Protein AF-A0A922JCQ3-F1 (afdb_monomer_lite)

Radius of gyration: 20.66 Å; chains: 1; bounding box: 55×53×42 Å

Organism: Carya illinoinensis (NCBI:txid32201)

Foldseek 3Di:
DLVPDDPVLSVLLVVLLVVLVVVVVVVVVPPDDDDDDDDDDDDDDDDDDDDPPPPQDPDPVVQPLLVSLQPDQLVSVLVSLLCCLVPPLVSLVCCQQPRQALSNLQSVVVSLVVCVVVDDPVVNVVSVCSNLVSDPHSVSSVCSSVVSPVVNVVSVVVVVCCVPVVDPPPDDD

Structure (mmCIF, N/CA/C/O backbone):
data_AF-A0A922JCQ3-F1
#
_entry.id   AF-A0A922JCQ3-F1
#
loop_
_atom_site.group_PDB
_atom_site.id
_atom_site.type_symbol
_atom_site.label_atom_id
_atom_site.label_alt_id
_atom_site.label_comp_id
_atom_site.label_asym_id
_atom_site.label_entity_id
_atom_site.label_seq_id
_atom_site.pdbx_PDB_ins_code
_atom_site.Cartn_x
_atom_site.Cartn_y
_atom_site.Cartn_z
_atom_site.occupancy
_atom_site.B_iso_or_equiv
_atom_site.auth_seq_id
_atom_site.auth_comp_id
_atom_site.auth_asym_id
_atom_site.auth_atom_id
_atom_site.pdbx_PDB_model_num
ATOM 1 N N . MET A 1 1 ? -17.415 -2.991 15.387 1.00 50.03 1 MET A N 1
ATOM 2 C CA . MET A 1 1 ? -18.459 -2.647 14.399 1.00 50.03 1 MET A CA 1
ATOM 3 C C . MET A 1 1 ? -18.028 -3.173 13.037 1.00 50.03 1 MET A C 1
ATOM 5 O O . MET A 1 1 ? -17.403 -2.448 12.284 1.00 50.03 1 MET A O 1
ATOM 9 N N . LEU A 1 2 ? -18.284 -4.455 12.757 1.00 57.03 2 LEU A N 1
ATOM 10 C CA . LEU A 1 2 ? -18.058 -5.057 11.430 1.00 57.03 2 LEU A CA 1
ATOM 11 C C . LEU A 1 2 ? -19.374 -5.215 10.642 1.00 57.03 2 LEU A C 1
ATOM 13 O O . LEU A 1 2 ? -19.361 -5.641 9.498 1.00 57.03 2 LEU A O 1
ATOM 17 N N . HIS A 1 3 ? -20.517 -4.919 11.272 1.00 49.66 3 HIS A N 1
ATOM 18 C CA . HIS A 1 3 ? -21.858 -5.229 10.756 1.00 49.66 3 HIS A CA 1
ATOM 19 C C . HIS A 1 3 ? -22.435 -4.144 9.828 1.00 49.66 3 HIS A C 1
ATOM 21 O O . HIS A 1 3 ? -23.502 -4.344 9.266 1.00 49.66 3 HIS A O 1
ATOM 27 N N . GLU A 1 4 ? -21.735 -3.018 9.655 1.00 59.88 4 GLU A N 1
ATOM 28 C CA . GLU A 1 4 ? -22.124 -1.919 8.750 1.00 59.88 4 GLU A CA 1
ATOM 29 C C . GLU A 1 4 ? -21.269 -1.878 7.473 1.00 59.88 4 GLU A C 1
ATOM 31 O O . GLU A 1 4 ? -21.345 -0.935 6.691 1.00 59.88 4 GLU A O 1
ATOM 36 N N . LEU A 1 5 ? -20.417 -2.883 7.268 1.00 64.69 5 LEU A N 1
ATOM 37 C CA . LEU A 1 5 ? -19.568 -2.963 6.088 1.00 64.69 5 LEU A CA 1
ATOM 38 C C . LEU A 1 5 ? -20.362 -3.485 4.898 1.00 64.69 5 LEU A C 1
ATOM 40 O O . LEU A 1 5 ? -21.066 -4.490 5.000 1.00 64.69 5 LEU A O 1
ATOM 44 N N . GLU A 1 6 ? -20.191 -2.821 3.758 1.00 77.19 6 GLU A N 1
ATOM 45 C CA . GLU A 1 6 ? -20.669 -3.336 2.484 1.00 77.19 6 GLU A CA 1
ATOM 46 C C . GLU A 1 6 ? -20.111 -4.759 2.258 1.00 77.19 6 GLU A C 1
ATOM 48 O O . GLU A 1 6 ? -18.948 -5.017 2.600 1.00 77.19 6 GLU A O 1
ATOM 53 N N . PRO A 1 7 ? -20.902 -5.702 1.705 1.00 81.50 7 PRO A N 1
ATOM 54 C CA . PRO A 1 7 ? -20.491 -7.100 1.563 1.00 81.50 7 PRO A CA 1
ATOM 55 C C . PRO A 1 7 ? -19.143 -7.280 0.855 1.00 81.50 7 PRO A C 1
ATOM 57 O O . PRO A 1 7 ? -18.355 -8.140 1.245 1.00 81.50 7 PRO A O 1
ATOM 60 N N . VAL A 1 8 ? -18.857 -6.426 -0.133 1.00 82.06 8 VAL A N 1
ATOM 61 C CA . VAL A 1 8 ? -17.585 -6.408 -0.870 1.00 82.06 8 VAL A CA 1
ATOM 62 C C . VAL A 1 8 ? -16.420 -6.077 0.065 1.00 82.06 8 VAL A C 1
ATOM 64 O O . VAL A 1 8 ? -15.436 -6.811 0.119 1.00 82.06 8 VAL A O 1
ATOM 67 N N . THR A 1 9 ? -16.547 -5.026 0.873 1.00 83.12 9 THR A N 1
ATOM 68 C CA . THR A 1 9 ? -15.515 -4.595 1.825 1.00 83.12 9 THR A CA 1
ATOM 69 C C . THR A 1 9 ? -15.228 -5.665 2.876 1.00 83.12 9 THR A C 1
ATOM 71 O O . THR A 1 9 ? -14.074 -5.888 3.240 1.00 83.12 9 THR A O 1
ATOM 74 N N . LEU A 1 10 ? -16.263 -6.364 3.352 1.00 86.06 10 LEU A N 1
ATOM 75 C CA . LEU A 1 10 ? -16.108 -7.441 4.331 1.00 86.06 10 LEU A CA 1
ATOM 76 C C . LEU A 1 10 ? -15.432 -8.680 3.728 1.00 86.06 10 LEU A C 1
ATOM 78 O O . LEU A 1 10 ? -14.577 -9.283 4.379 1.00 86.06 10 LEU A O 1
ATOM 82 N N . GLN A 1 11 ? -15.773 -9.033 2.488 1.00 88.31 11 GLN A N 1
ATOM 83 C CA . GLN A 1 11 ? -15.133 -10.133 1.767 1.00 88.31 11 GLN A CA 1
ATOM 84 C C . GLN A 1 11 ? -13.637 -9.871 1.565 1.00 88.31 11 GLN A C 1
ATOM 86 O O . GLN A 1 11 ? -12.812 -10.724 1.883 1.00 88.31 11 GLN A O 1
ATOM 91 N N . VAL A 1 12 ? -13.286 -8.673 1.104 1.00 88.50 12 VAL A N 1
ATOM 92 C CA . VAL A 1 12 ? -11.897 -8.276 0.837 1.00 88.50 12 VAL A CA 1
ATOM 93 C C . VAL A 1 12 ? -11.085 -8.201 2.126 1.00 88.50 12 VAL A C 1
ATOM 95 O O . VAL A 1 12 ? -9.947 -8.664 2.179 1.00 88.50 12 VAL A O 1
ATOM 98 N N . LEU A 1 13 ? -11.678 -7.663 3.194 1.00 88.62 13 LEU A N 1
ATOM 99 C CA . LEU A 1 13 ? -11.062 -7.657 4.517 1.00 88.62 13 LEU A CA 1
ATOM 100 C C . LEU A 1 13 ? -10.745 -9.085 4.978 1.00 88.62 13 LEU A C 1
ATOM 102 O O . LEU A 1 13 ? -9.641 -9.346 5.449 1.00 88.62 13 LEU A O 1
ATOM 106 N N . HIS A 1 14 ? -11.693 -10.011 4.823 1.00 89.62 14 HIS A N 1
ATOM 107 C CA . HIS A 1 14 ? -11.477 -11.414 5.164 1.00 89.62 14 HIS A CA 1
ATOM 108 C C . HIS A 1 14 ? -10.365 -12.046 4.314 1.00 89.62 14 HIS A C 1
ATOM 110 O O . HIS A 1 14 ? -9.541 -12.789 4.847 1.00 89.62 14 HIS A O 1
ATOM 116 N N . GLU A 1 15 ? -10.322 -11.749 3.015 1.00 91.81 15 GLU A N 1
ATOM 117 C CA . GLU A 1 15 ? -9.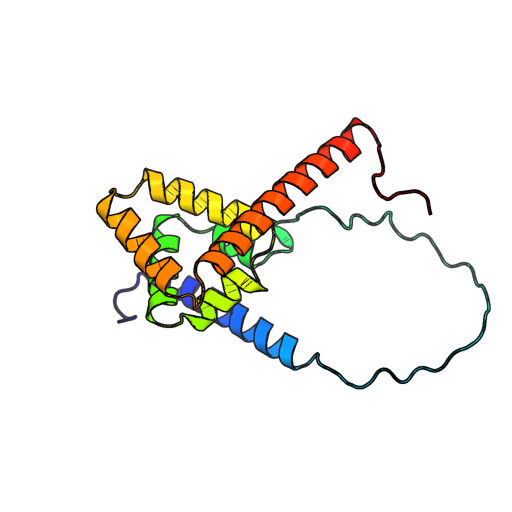307 -12.260 2.090 1.00 91.81 15 GLU A CA 1
ATOM 118 C C . GLU A 1 15 ? -7.898 -11.789 2.471 1.00 91.81 15 GLU A C 1
ATOM 120 O O . GLU A 1 15 ? -7.014 -12.622 2.671 1.00 91.81 15 GLU A O 1
ATOM 125 N N . LEU A 1 16 ? -7.701 -10.483 2.691 1.00 89.81 16 LEU A N 1
ATOM 126 C CA . LEU A 1 16 ? -6.409 -9.931 3.116 1.00 89.81 16 LEU A CA 1
ATOM 127 C C . LEU A 1 16 ? -5.973 -10.464 4.483 1.00 89.81 16 LEU A C 1
ATOM 129 O O . LEU A 1 16 ? -4.813 -10.832 4.660 1.00 89.81 16 LEU A O 1
ATOM 133 N N . VAL A 1 17 ? -6.891 -10.541 5.451 1.00 89.25 17 VAL A N 1
ATOM 134 C CA . VAL A 1 17 ? -6.580 -11.088 6.780 1.00 89.25 17 VAL A CA 1
ATOM 135 C C . VAL A 1 17 ? -6.167 -12.556 6.677 1.00 89.25 17 VAL A C 1
ATOM 137 O O . VAL A 1 17 ? -5.162 -12.950 7.268 1.00 89.25 17 VAL A O 1
ATOM 140 N N . SER A 1 18 ? -6.899 -13.356 5.900 1.00 90.94 18 SER A N 1
ATOM 141 C CA . SER A 1 18 ? -6.586 -14.773 5.690 1.00 90.94 18 SER A CA 1
ATOM 142 C C . SER A 1 18 ? -5.219 -14.956 5.035 1.00 90.94 18 SER A C 1
ATOM 144 O O . SER A 1 18 ? -4.426 -15.767 5.510 1.00 90.94 18 SER A O 1
ATOM 146 N N . LEU A 1 19 ? -4.921 -14.156 4.007 1.00 90.94 19 LEU A N 1
ATOM 147 C CA . LEU A 1 19 ? -3.656 -14.196 3.277 1.00 90.94 19 LEU A CA 1
ATOM 148 C C . LEU A 1 19 ? -2.460 -13.889 4.188 1.00 90.94 19 LEU A C 1
ATOM 150 O O . LEU A 1 19 ? -1.474 -14.627 4.198 1.00 90.94 19 LEU A O 1
ATOM 154 N N . VAL A 1 20 ? -2.568 -12.843 5.011 1.00 89.06 20 VAL A N 1
ATOM 155 C CA . VAL A 1 20 ? -1.522 -12.491 5.982 1.00 89.06 20 VAL A CA 1
ATOM 156 C C . VAL A 1 20 ? -1.328 -13.603 7.008 1.00 89.06 20 VAL A C 1
ATOM 158 O O . VAL A 1 20 ? -0.201 -13.969 7.336 1.00 89.06 20 VAL A O 1
ATOM 161 N N . HIS A 1 21 ? -2.419 -14.180 7.510 1.00 87.00 21 HIS A N 1
ATOM 162 C CA . HIS A 1 21 ? -2.348 -15.242 8.514 1.00 87.00 21 HIS A CA 1
ATOM 163 C C . HIS A 1 21 ? -1.760 -16.536 7.950 1.00 87.00 21 HIS A C 1
ATOM 165 O O . HIS A 1 21 ? -1.063 -17.247 8.674 1.00 87.00 21 HIS A O 1
ATOM 171 N N . GLU A 1 22 ? -2.019 -16.861 6.685 1.00 87.50 22 GLU A N 1
ATOM 172 C CA . GLU A 1 22 ? -1.381 -17.988 6.006 1.00 87.50 22 GLU A CA 1
ATOM 173 C C . GLU A 1 22 ? 0.121 -17.752 5.838 1.00 87.50 22 GLU A C 1
ATOM 175 O O . GLU A 1 22 ? 0.912 -18.617 6.213 1.00 87.50 22 GLU A O 1
ATOM 180 N N . HIS A 1 23 ? 0.525 -16.563 5.384 1.00 82.31 23 HIS A N 1
ATOM 181 C CA . HIS A 1 23 ? 1.936 -16.218 5.215 1.00 82.31 23 HIS A CA 1
ATOM 182 C C . HIS A 1 23 ? 2.715 -16.312 6.532 1.00 82.31 23 HIS A C 1
ATOM 184 O O . HIS A 1 23 ? 3.753 -16.968 6.583 1.00 82.31 23 HIS A O 1
ATOM 190 N N . VAL A 1 24 ? 2.185 -15.745 7.620 1.00 76.44 24 VAL A N 1
ATOM 191 C CA . VAL A 1 24 ? 2.820 -15.821 8.948 1.00 76.44 24 VAL A CA 1
ATOM 192 C C . VAL A 1 24 ? 2.966 -17.277 9.411 1.00 76.44 24 VAL A C 1
ATOM 194 O O . VAL A 1 24 ? 4.047 -17.683 9.834 1.00 76.44 24 VAL A O 1
ATOM 197 N N . LYS A 1 25 ? 1.929 -18.112 9.246 1.00 74.38 25 LYS A N 1
ATOM 198 C CA . LYS A 1 25 ? 1.992 -19.547 9.593 1.00 74.38 25 LYS A CA 1
ATOM 199 C C . LYS A 1 25 ? 3.017 -20.321 8.765 1.00 74.38 25 LYS A C 1
ATOM 201 O O . LYS A 1 25 ? 3.597 -21.289 9.258 1.00 74.38 25 LYS A O 1
ATOM 206 N N . VAL A 1 26 ? 3.185 -19.960 7.494 1.00 67.19 26 VAL A N 1
ATOM 207 C CA . VAL A 1 26 ? 4.163 -20.582 6.597 1.00 67.19 26 VAL A CA 1
ATOM 208 C C . VAL A 1 26 ? 5.577 -20.159 6.991 1.00 67.19 26 VAL A C 1
ATOM 210 O O . VAL A 1 26 ? 6.434 -21.028 7.134 1.00 67.19 26 VAL A O 1
ATOM 213 N N . SER A 1 27 ? 5.820 -18.873 7.252 1.00 61.31 27 SER A N 1
ATOM 214 C CA . SER A 1 27 ? 7.118 -18.374 7.724 1.00 61.31 27 SER A CA 1
ATOM 215 C C . SER A 1 27 ? 7.554 -19.024 9.045 1.00 61.31 27 SER A C 1
ATOM 217 O O . SER A 1 27 ? 8.710 -19.430 9.156 1.00 61.31 27 SER A O 1
ATOM 219 N N . ASP A 1 28 ? 6.627 -19.243 9.985 1.00 57.94 28 ASP A N 1
ATOM 220 C CA . ASP A 1 28 ? 6.899 -19.930 11.259 1.00 57.94 28 ASP A CA 1
ATOM 221 C C . ASP A 1 28 ? 7.300 -21.407 11.086 1.00 57.94 28 ASP A C 1
ATOM 223 O O . ASP A 1 28 ? 8.017 -21.965 11.917 1.00 57.94 28 ASP A O 1
ATOM 227 N N . ARG A 1 29 ? 6.878 -22.068 9.998 1.00 52.38 29 ARG A N 1
ATOM 228 C CA . ARG A 1 29 ? 7.283 -23.455 9.699 1.00 52.38 29 ARG A CA 1
ATOM 229 C C . ARG A 1 29 ? 8.697 -23.571 9.131 1.00 52.38 29 ARG A C 1
ATOM 231 O O . ARG A 1 29 ? 9.234 -24.678 9.117 1.00 52.38 29 ARG A O 1
ATOM 238 N N . PHE A 1 30 ? 9.291 -22.477 8.652 1.00 45.72 30 PHE A N 1
ATOM 239 C CA . PHE A 1 30 ? 10.540 -22.499 7.883 1.00 45.72 30 PHE A CA 1
ATOM 240 C C . PHE A 1 30 ? 11.785 -21.979 8.630 1.00 45.72 30 PHE A C 1
ATOM 242 O O . PHE A 1 30 ? 12.833 -21.804 8.010 1.00 45.72 30 PHE A O 1
ATOM 249 N N . GLN A 1 31 ? 11.751 -21.832 9.959 1.00 35.53 31 GLN A N 1
ATOM 250 C CA . GLN A 1 31 ? 12.945 -21.552 10.778 1.00 35.53 31 GLN A CA 1
ATOM 251 C C . GLN A 1 31 ? 13.162 -22.608 11.882 1.00 35.53 31 GLN A C 1
ATOM 253 O O . GLN A 1 31 ? 12.235 -22.922 12.620 1.00 35.53 31 GLN A O 1
ATOM 258 N N . PRO A 1 32 ? 14.402 -23.082 12.117 1.00 46.38 32 PRO A N 1
ATOM 259 C CA . PRO A 1 32 ? 15.260 -23.793 11.171 1.00 46.38 32 PRO A CA 1
ATOM 260 C C . PRO A 1 32 ? 15.611 -25.208 11.685 1.00 46.38 32 PRO A C 1
ATOM 262 O O . PRO A 1 32 ? 16.158 -25.371 12.778 1.00 46.38 32 PRO A O 1
ATOM 265 N N . ALA A 1 33 ? 15.401 -26.242 10.863 1.00 36.50 33 ALA A N 1
ATOM 266 C CA . ALA A 1 33 ? 16.142 -27.491 11.029 1.00 36.50 33 ALA A CA 1
ATOM 267 C C . ALA A 1 33 ? 17.578 -27.246 10.541 1.00 36.50 33 ALA A C 1
ATOM 269 O O . ALA A 1 33 ? 17.811 -26.917 9.381 1.00 36.50 33 ALA A O 1
ATOM 270 N N . GLN A 1 34 ? 18.505 -27.326 11.489 1.00 33.72 34 GLN A N 1
ATOM 271 C CA . GLN A 1 34 ? 19.945 -27.124 11.373 1.00 33.72 34 GLN A CA 1
ATOM 272 C C . GLN A 1 34 ? 20.532 -27.625 10.042 1.00 33.72 34 GLN A C 1
ATOM 274 O O . GLN A 1 34 ? 20.455 -28.809 9.722 1.00 33.72 34 GLN A O 1
ATOM 279 N N . TYR A 1 35 ? 21.193 -26.726 9.308 1.00 33.47 35 TYR A N 1
ATOM 280 C CA . TYR A 1 35 ? 22.113 -27.105 8.240 1.00 33.47 35 TYR A CA 1
ATOM 281 C C . TYR A 1 35 ? 23.361 -27.732 8.870 1.00 33.47 35 TYR A C 1
ATOM 283 O O . TYR A 1 35 ? 24.265 -27.029 9.326 1.00 33.47 35 TYR A O 1
ATOM 291 N N . THR A 1 36 ? 23.425 -29.060 8.905 1.00 30.50 36 THR A N 1
ATOM 292 C CA . THR A 1 36 ? 24.687 -29.778 9.081 1.00 30.50 36 THR A CA 1
ATOM 293 C C . THR A 1 36 ? 25.458 -29.762 7.766 1.00 30.50 36 THR A C 1
ATOM 295 O O . THR A 1 36 ? 25.098 -30.396 6.780 1.00 30.50 36 THR A O 1
ATOM 298 N N . SER A 1 37 ? 26.546 -28.998 7.787 1.00 41.50 37 SER A N 1
ATOM 299 C CA . SER A 1 37 ? 27.653 -29.039 6.835 1.00 41.50 37 SER A CA 1
ATOM 300 C C . SER A 1 37 ? 28.199 -30.463 6.678 1.00 41.50 37 SER A C 1
ATOM 302 O O . SER A 1 37 ? 28.690 -31.021 7.660 1.00 41.50 37 SER A O 1
ATOM 304 N N . VAL A 1 38 ? 28.236 -30.985 5.449 1.00 32.31 38 VAL A N 1
ATOM 305 C CA . VAL A 1 38 ? 29.205 -32.005 5.015 1.00 32.31 38 VAL A CA 1
ATOM 306 C C . VAL A 1 38 ? 29.608 -31.706 3.567 1.00 32.31 38 VAL A C 1
ATOM 308 O O . VAL A 1 38 ? 28.782 -31.756 2.658 1.00 32.31 38 VAL A O 1
ATOM 311 N N . ASN A 1 39 ? 30.885 -31.373 3.378 1.00 38.69 39 ASN A N 1
ATOM 312 C CA . ASN A 1 39 ? 31.572 -31.393 2.088 1.00 38.69 39 ASN A CA 1
ATOM 313 C C . ASN A 1 39 ? 31.591 -32.834 1.550 1.00 38.69 39 ASN A C 1
ATOM 315 O O . ASN A 1 39 ? 31.829 -33.754 2.325 1.00 38.69 39 ASN A O 1
ATOM 319 N N . ASP A 1 40 ? 31.424 -33.054 0.248 1.00 30.08 40 ASP A N 1
ATOM 320 C CA . ASP A 1 40 ? 32.552 -33.176 -0.688 1.00 30.08 40 ASP A CA 1
ATOM 321 C C . ASP A 1 40 ? 32.118 -33.821 -2.020 1.00 30.08 40 ASP A C 1
ATOM 323 O O . ASP A 1 40 ? 31.184 -34.621 -2.086 1.00 30.08 40 ASP A O 1
ATOM 327 N N . SER A 1 41 ? 32.935 -33.559 -3.036 1.00 36.09 41 SER A N 1
ATOM 328 C CA . SER A 1 41 ? 33.208 -34.364 -4.234 1.00 36.09 41 SER A CA 1
ATOM 329 C C . SER A 1 41 ? 32.337 -34.283 -5.508 1.00 36.09 41 SER A C 1
ATOM 331 O O . SER A 1 41 ? 31.115 -34.395 -5.546 1.00 36.09 41 SER A O 1
ATOM 333 N N . ASP A 1 42 ? 33.121 -34.096 -6.568 1.00 37.84 42 ASP A N 1
ATOM 334 C CA . ASP A 1 42 ? 32.931 -33.884 -7.998 1.00 37.84 42 ASP A CA 1
ATOM 335 C C . ASP A 1 42 ? 32.335 -35.084 -8.765 1.00 37.84 42 ASP A C 1
ATOM 337 O O . ASP A 1 42 ? 32.678 -36.234 -8.502 1.00 37.84 42 ASP A O 1
ATOM 341 N N . SER A 1 43 ? 31.490 -34.821 -9.768 1.00 33.12 43 SER A N 1
ATOM 342 C CA . SER A 1 43 ? 31.607 -35.439 -11.102 1.00 33.12 43 SER A CA 1
ATOM 343 C C . SER A 1 43 ? 30.574 -34.852 -12.068 1.00 33.12 43 SER A C 1
ATOM 345 O O . SER A 1 43 ? 29.375 -34.772 -11.793 1.00 33.12 43 SER A O 1
ATOM 347 N N . GLY A 1 44 ? 31.056 -34.417 -13.231 1.00 39.47 44 GLY A N 1
ATOM 348 C CA . GLY A 1 44 ? 30.227 -33.861 -14.290 1.00 39.47 44 GLY A CA 1
ATOM 349 C C . GLY A 1 44 ? 29.383 -34.906 -15.018 1.00 39.47 44 GLY A C 1
ATOM 350 O O . GLY A 1 44 ? 29.888 -35.946 -15.429 1.00 39.47 44 GLY A O 1
ATOM 351 N N . VAL A 1 45 ? 28.126 -34.553 -15.300 1.00 31.16 45 VAL A N 1
ATOM 352 C CA . VAL A 1 45 ? 27.351 -35.085 -16.429 1.00 31.16 45 VAL A CA 1
ATOM 353 C C . VAL A 1 45 ? 26.478 -33.965 -17.008 1.00 31.16 45 VAL A C 1
ATOM 355 O O . VAL A 1 45 ? 25.707 -33.313 -16.309 1.00 31.16 45 VAL A O 1
ATOM 358 N N . LYS A 1 46 ? 26.628 -33.749 -18.320 1.00 42.84 46 LYS A N 1
ATOM 359 C CA . LYS A 1 46 ? 25.787 -32.918 -19.194 1.00 42.84 46 LYS A CA 1
ATOM 360 C C . LYS A 1 46 ? 24.302 -33.272 -19.038 1.00 42.84 46 LYS A C 1
ATOM 362 O O . LYS A 1 46 ? 23.930 -34.392 -19.372 1.00 42.84 46 LYS A O 1
ATOM 367 N N . VAL A 1 47 ? 23.461 -32.296 -18.689 1.00 31.14 47 VAL A N 1
ATOM 368 C CA . VAL A 1 47 ? 22.004 -32.357 -18.902 1.00 31.14 47 VAL A CA 1
ATOM 369 C C . VAL A 1 47 ? 21.478 -30.986 -19.346 1.00 31.14 47 VAL A C 1
ATOM 371 O O . VAL A 1 47 ? 21.579 -29.993 -18.632 1.00 31.14 47 VAL A O 1
ATOM 374 N N . GLU A 1 48 ? 20.989 -30.987 -20.585 1.00 30.05 48 GLU A N 1
ATOM 375 C CA . GLU A 1 48 ? 19.872 -30.232 -21.167 1.00 30.05 48 GLU A CA 1
ATOM 376 C C . GLU A 1 48 ? 19.559 -28.795 -20.704 1.00 30.05 48 GLU A C 1
ATOM 378 O O . GLU A 1 48 ? 19.087 -28.529 -19.603 1.00 30.05 48 GLU A O 1
ATOM 383 N N . ASN A 1 49 ? 19.680 -27.884 -21.676 1.00 43.03 49 ASN A N 1
ATOM 384 C CA . ASN A 1 49 ? 18.606 -26.989 -22.125 1.00 43.03 49 ASN A CA 1
ATOM 385 C C . ASN A 1 49 ? 17.723 -26.367 -21.023 1.00 43.03 49 ASN A C 1
ATOM 387 O O . ASN A 1 49 ? 16.508 -26.567 -20.970 1.00 43.03 49 ASN A O 1
ATOM 391 N N . LYS A 1 50 ? 18.318 -25.547 -20.154 1.00 32.28 50 LYS A N 1
ATOM 392 C CA . LYS A 1 50 ? 17.549 -24.692 -19.248 1.00 32.28 50 LYS A CA 1
ATOM 393 C C . LYS A 1 50 ? 17.275 -23.354 -19.917 1.00 32.28 50 LYS A C 1
ATOM 395 O O . LYS A 1 50 ? 18.166 -22.519 -20.040 1.00 32.28 50 LYS A O 1
ATOM 400 N N . LYS A 1 51 ? 16.018 -23.216 -20.363 1.00 37.41 51 LYS A N 1
ATOM 401 C CA . LYS A 1 51 ? 15.237 -21.975 -20.480 1.00 37.41 51 LYS A CA 1
ATOM 402 C C . LYS A 1 51 ? 15.992 -20.778 -19.902 1.00 37.41 51 LYS A C 1
ATOM 404 O O . LYS A 1 51 ? 16.233 -20.740 -18.696 1.00 37.41 51 LYS A O 1
ATOM 409 N N . VAL A 1 52 ? 16.315 -19.814 -20.764 1.00 34.19 52 VAL A N 1
ATOM 410 C CA . VAL A 1 52 ? 16.712 -18.468 -20.346 1.00 34.19 52 VAL A CA 1
ATOM 411 C C . VAL A 1 52 ? 15.700 -18.020 -19.305 1.00 34.19 52 VAL A C 1
ATOM 413 O O . VAL A 1 52 ? 14.499 -17.955 -19.559 1.00 34.19 52 VAL A O 1
ATOM 416 N N . VAL A 1 53 ? 16.214 -17.860 -18.098 1.00 41.34 53 VAL A N 1
ATOM 417 C CA . VAL A 1 53 ? 15.473 -17.567 -16.892 1.00 41.34 53 VAL A CA 1
ATOM 418 C C . VAL A 1 53 ? 14.819 -16.199 -17.084 1.00 41.34 53 VAL A C 1
ATOM 420 O O . VAL A 1 53 ? 15.442 -15.158 -16.907 1.00 41.34 53 VAL A O 1
ATOM 423 N N . THR A 1 54 ? 13.543 -16.203 -17.460 1.00 38.62 54 THR A N 1
ATOM 424 C CA . THR A 1 54 ? 12.592 -15.089 -17.345 1.00 38.62 54 THR A CA 1
ATOM 425 C C . THR A 1 54 ? 12.339 -14.765 -15.863 1.00 38.62 54 THR A C 1
ATOM 427 O O . THR A 1 54 ? 11.196 -14.699 -15.433 1.00 38.62 54 THR A O 1
ATOM 430 N N . ALA A 1 55 ? 13.382 -14.634 -15.031 1.00 40.03 55 ALA A N 1
ATOM 431 C CA . ALA A 1 55 ? 13.208 -14.516 -13.577 1.00 40.03 55 ALA A CA 1
ATOM 432 C C . ALA A 1 55 ? 12.655 -13.170 -13.133 1.00 40.03 55 ALA A C 1
ATOM 434 O O . ALA A 1 55 ? 12.213 -13.073 -11.996 1.00 40.03 55 ALA A O 1
ATOM 435 N N . ASN A 1 56 ? 12.693 -12.129 -13.969 1.00 49.88 56 ASN A N 1
ATOM 436 C CA . ASN A 1 56 ? 12.516 -10.780 -13.447 1.00 49.88 56 ASN A CA 1
ATOM 437 C C . ASN A 1 56 ? 11.446 -9.920 -14.138 1.00 49.88 56 ASN A C 1
ATOM 439 O O . ASN A 1 56 ? 11.509 -8.692 -14.076 1.00 49.88 56 ASN A O 1
ATOM 443 N N . LEU A 1 57 ? 10.377 -10.516 -14.675 1.00 50.75 57 LEU A N 1
ATOM 444 C CA . LEU A 1 57 ? 9.153 -9.745 -14.927 1.00 50.75 57 LEU A CA 1
ATOM 445 C C . LEU A 1 57 ? 8.320 -9.665 -13.647 1.00 50.75 57 LEU A C 1
ATOM 447 O O . LEU A 1 57 ? 8.128 -10.657 -12.956 1.00 50.75 57 LEU A O 1
ATOM 451 N N . PHE A 1 58 ? 7.861 -8.467 -13.302 1.00 55.53 58 PHE A N 1
ATOM 452 C CA . PHE A 1 58 ? 6.787 -8.313 -12.332 1.00 55.53 58 PHE A CA 1
ATOM 453 C C . PHE A 1 58 ? 5.490 -8.745 -13.006 1.00 55.53 58 PHE A C 1
ATOM 455 O O . PHE A 1 58 ? 4.807 -7.936 -13.634 1.00 55.53 58 PHE A O 1
ATOM 462 N N . HIS A 1 59 ? 5.180 -10.033 -12.938 1.00 59.94 59 HIS A N 1
ATOM 463 C CA . HIS A 1 59 ? 3.857 -10.482 -13.313 1.00 59.94 59 HIS A CA 1
ATOM 464 C C . HIS A 1 59 ? 2.925 -10.165 -12.151 1.00 59.94 59 HIS A C 1
ATOM 466 O O . HIS A 1 59 ? 3.024 -10.763 -11.084 1.00 59.94 59 HIS A O 1
ATOM 472 N N . LEU A 1 60 ? 1.989 -9.237 -12.380 1.00 58.69 60 LEU A N 1
ATOM 473 C CA . LEU A 1 60 ? 0.829 -9.055 -11.501 1.00 58.69 60 LEU A CA 1
ATOM 474 C C . LEU A 1 60 ? 0.153 -10.411 -11.229 1.00 58.69 60 LEU A C 1
ATOM 476 O O . LEU A 1 60 ? -0.414 -10.615 -10.169 1.00 58.69 60 LEU A O 1
ATOM 480 N N . GLU A 1 61 ? 0.264 -11.361 -12.166 1.00 58.56 61 GLU A N 1
ATOM 481 C CA . GLU A 1 61 ? -0.219 -12.736 -12.050 1.00 58.56 61 GLU A CA 1
ATOM 482 C C . GLU A 1 61 ? 0.385 -13.548 -10.891 1.00 58.56 61 GLU A C 1
ATOM 484 O O . GLU A 1 61 ? -0.297 -14.440 -10.386 1.00 58.56 61 GLU A O 1
ATOM 489 N N . ASP A 1 62 ? 1.574 -13.199 -10.403 1.00 75.81 62 ASP A N 1
ATOM 490 C CA . ASP A 1 62 ? 2.249 -13.937 -9.329 1.00 75.81 62 ASP A CA 1
ATOM 491 C C . ASP A 1 62 ? 2.077 -13.278 -7.950 1.00 75.81 62 ASP A C 1
ATOM 493 O O . ASP A 1 62 ? 2.332 -13.909 -6.925 1.00 75.81 62 ASP A O 1
ATOM 497 N N . ASP A 1 63 ? 1.602 -12.029 -7.901 1.00 86.50 63 ASP A N 1
ATOM 498 C CA . ASP A 1 63 ? 1.420 -11.276 -6.660 1.00 86.50 63 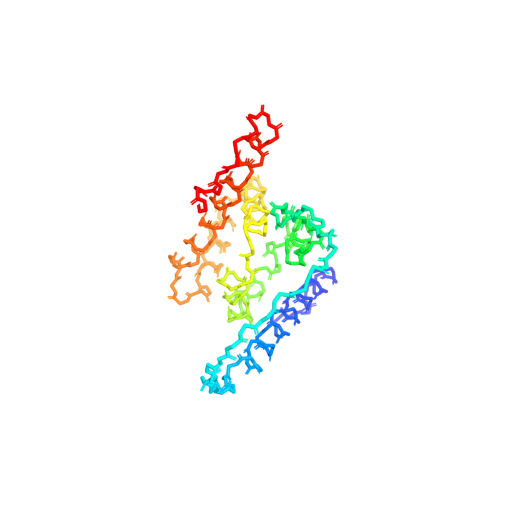ASP A CA 1
ATOM 499 C C . ASP A 1 63 ? -0.061 -11.154 -6.284 1.00 86.50 63 ASP A C 1
ATOM 501 O O . ASP A 1 63 ? -0.803 -10.310 -6.793 1.00 86.50 63 ASP A O 1
ATOM 505 N N . GLN A 1 64 ? -0.488 -12.006 -5.353 1.00 88.56 64 GLN A N 1
ATOM 506 C CA . GLN A 1 64 ? -1.862 -12.018 -4.854 1.00 88.56 64 GLN A CA 1
ATOM 507 C C . GLN A 1 64 ? -2.250 -10.711 -4.148 1.00 88.56 64 GLN A C 1
ATOM 509 O O . GLN A 1 64 ? -3.374 -10.246 -4.336 1.00 88.56 64 GLN A O 1
ATOM 514 N N . VAL A 1 65 ? -1.335 -10.078 -3.403 1.00 91.44 65 VAL A N 1
ATOM 515 C CA . VAL A 1 65 ? -1.611 -8.804 -2.718 1.00 91.44 65 VAL A CA 1
ATOM 516 C C . VAL A 1 65 ? -1.823 -7.703 -3.750 1.00 91.44 65 VAL A C 1
ATOM 518 O O . VAL A 1 65 ? -2.833 -7.002 -3.707 1.00 91.44 65 VAL A O 1
ATOM 521 N N . ALA A 1 66 ? -0.921 -7.580 -4.726 1.00 91.69 66 ALA A N 1
ATOM 522 C CA . ALA A 1 66 ? -1.046 -6.574 -5.776 1.00 91.69 66 ALA A CA 1
ATOM 523 C C . ALA A 1 66 ? -2.312 -6.763 -6.619 1.00 91.69 66 ALA A C 1
ATOM 525 O O . ALA A 1 66 ? -2.943 -5.770 -6.980 1.00 91.69 66 ALA A O 1
ATOM 526 N N . LYS A 1 67 ? -2.724 -8.006 -6.907 1.00 91.06 67 LYS A N 1
ATOM 527 C CA . LYS A 1 67 ? -3.998 -8.280 -7.594 1.00 91.06 67 LYS A CA 1
ATOM 528 C C . LYS A 1 67 ? -5.184 -7.751 -6.816 1.00 91.06 67 LYS A C 1
ATOM 530 O O . LYS A 1 67 ? -5.975 -7.004 -7.387 1.00 91.06 67 LYS A O 1
ATOM 535 N N . ILE A 1 68 ? -5.287 -8.120 -5.537 1.00 91.44 68 ILE A N 1
ATOM 536 C CA . ILE A 1 68 ? -6.383 -7.678 -4.675 1.00 91.44 68 ILE A CA 1
ATOM 537 C C . ILE A 1 68 ? -6.419 -6.148 -4.690 1.00 91.44 68 ILE A C 1
ATOM 539 O O . ILE A 1 68 ? -7.412 -5.573 -5.124 1.00 91.44 68 ILE A O 1
ATOM 543 N N . LEU A 1 69 ? -5.303 -5.482 -4.373 1.00 92.75 69 LEU A N 1
ATOM 544 C CA . LEU A 1 69 ? -5.213 -4.016 -4.371 1.00 92.75 69 LEU A CA 1
ATOM 545 C C . LEU A 1 69 ? -5.570 -3.377 -5.724 1.00 92.75 69 LEU A C 1
ATOM 547 O O . LEU A 1 69 ? -6.198 -2.320 -5.759 1.00 92.75 69 LEU A O 1
ATOM 551 N N . CYS A 1 70 ? -5.195 -4.006 -6.840 1.00 91.44 70 CYS A N 1
ATOM 552 C CA . CYS A 1 70 ? -5.444 -3.485 -8.183 1.00 91.44 70 CYS A CA 1
ATOM 553 C C . CYS A 1 70 ? -6.924 -3.571 -8.576 1.00 91.44 70 CYS A C 1
ATOM 555 O O . CYS A 1 70 ? -7.439 -2.646 -9.203 1.00 91.44 70 CYS A O 1
ATOM 557 N N . THR A 1 71 ? -7.602 -4.658 -8.200 1.00 90.00 71 THR A N 1
ATOM 558 C CA . THR A 1 71 ? -9.021 -4.888 -8.527 1.00 90.00 71 THR A CA 1
ATOM 559 C C . THR A 1 71 ? -9.992 -4.032 -7.719 1.00 90.00 71 THR A C 1
ATOM 561 O O . THR A 1 71 ? -11.144 -3.884 -8.117 1.00 90.00 71 THR A O 1
ATOM 564 N N . LEU A 1 72 ? -9.543 -3.464 -6.600 1.00 89.75 72 LEU A N 1
ATOM 565 C CA . LEU A 1 72 ? -10.393 -2.691 -5.704 1.00 89.75 72 LEU A CA 1
ATOM 566 C C . LEU A 1 72 ? -10.540 -1.240 -6.147 1.00 89.75 72 LEU A C 1
ATOM 568 O O . LEU A 1 72 ? -9.592 -0.589 -6.596 1.00 89.75 72 LEU A O 1
ATOM 572 N N . GLU A 1 73 ? -11.731 -0.695 -5.931 1.00 92.06 73 GLU A N 1
ATOM 573 C CA . GLU A 1 73 ? -11.940 0.748 -5.964 1.00 92.06 73 GLU A CA 1
ATOM 574 C C . GLU A 1 73 ? -11.215 1.422 -4.789 1.00 92.06 73 GLU A C 1
ATOM 576 O O . GLU A 1 73 ? -11.102 0.859 -3.696 1.00 92.06 73 GLU A O 1
ATOM 581 N N . SER A 1 74 ? -10.728 2.644 -5.009 1.00 91.94 74 SER A N 1
ATOM 582 C CA . SER A 1 74 ? -10.023 3.458 -4.007 1.00 91.94 74 SER A CA 1
ATOM 583 C C . SER A 1 74 ? -10.858 3.691 -2.741 1.00 91.94 74 SER A C 1
ATOM 585 O O . SER A 1 74 ? -10.338 3.597 -1.630 1.00 91.94 74 SER A O 1
ATOM 587 N N . SER A 1 75 ? -12.165 3.916 -2.895 1.00 90.19 75 SER A N 1
ATOM 588 C CA . SER A 1 75 ? -13.133 4.080 -1.799 1.00 90.19 75 SER A CA 1
ATOM 589 C C . SER A 1 75 ? -13.270 2.815 -0.943 1.00 90.19 75 SER A C 1
ATOM 591 O O . SER A 1 75 ? -13.198 2.867 0.286 1.00 90.19 75 SER A O 1
ATOM 593 N N . VAL A 1 76 ? -13.405 1.649 -1.580 1.00 91.38 76 VAL A N 1
ATOM 594 C CA . VAL A 1 76 ? -13.482 0.352 -0.892 1.00 91.38 76 VAL A CA 1
ATOM 595 C C . VAL A 1 76 ? -12.173 0.078 -0.158 1.00 91.38 76 VAL A C 1
ATOM 597 O O . VAL A 1 76 ? -12.193 -0.303 1.013 1.00 91.38 76 VAL A O 1
ATOM 600 N N . LEU A 1 77 ? -11.031 0.335 -0.802 1.00 93.38 77 LEU A N 1
ATOM 601 C CA . LEU A 1 77 ? -9.717 0.148 -0.194 1.00 93.38 77 LEU A CA 1
ATOM 602 C C . LEU A 1 77 ? -9.528 1.021 1.054 1.00 93.38 77 LEU A C 1
ATOM 604 O O . LEU A 1 77 ? -9.058 0.528 2.081 1.00 93.38 77 LEU A O 1
ATOM 608 N N . GLN A 1 78 ? -9.955 2.285 1.000 1.00 94.50 78 GLN A N 1
ATOM 609 C CA . GLN A 1 78 ? -9.950 3.182 2.155 1.00 94.50 78 GLN A CA 1
ATOM 610 C C . GLN A 1 78 ? -10.719 2.565 3.333 1.00 94.50 78 GLN A C 1
ATOM 612 O O . GLN A 1 78 ? -10.206 2.512 4.456 1.00 94.50 78 GLN A O 1
ATOM 617 N N . HIS A 1 79 ? -11.931 2.056 3.094 1.00 92.56 79 HIS A N 1
ATOM 618 C CA . HIS A 1 79 ? -12.730 1.410 4.135 1.00 92.56 79 HIS A CA 1
ATOM 619 C C . HIS A 1 79 ? -12.078 0.133 4.672 1.00 92.56 79 HIS A C 1
ATOM 621 O O . HIS A 1 79 ? -12.085 -0.078 5.889 1.00 92.56 79 HIS A O 1
ATOM 627 N N . VAL A 1 80 ? -11.495 -0.702 3.807 1.00 93.88 80 VAL A N 1
ATOM 628 C CA . VAL A 1 80 ? -10.764 -1.910 4.219 1.00 93.88 80 VAL A CA 1
ATOM 629 C C . VAL A 1 80 ? -9.608 -1.536 5.143 1.00 93.88 80 VAL A C 1
ATOM 631 O O . VAL A 1 80 ? -9.541 -2.044 6.263 1.00 93.88 80 VAL A O 1
ATOM 634 N N . PHE A 1 81 ? -8.748 -0.598 4.742 1.00 95.50 81 PHE A N 1
ATOM 635 C CA . PHE A 1 81 ? -7.598 -0.198 5.550 1.00 95.50 81 PHE A CA 1
ATOM 636 C C . PHE A 1 81 ? -7.981 0.476 6.860 1.00 95.50 81 PHE A C 1
ATOM 638 O O . PHE A 1 81 ? -7.376 0.168 7.883 1.00 95.50 81 PHE A O 1
ATOM 645 N N . LEU A 1 82 ? -9.020 1.314 6.887 1.00 94.94 82 LEU A N 1
ATOM 646 C CA . LEU A 1 82 ? -9.529 1.869 8.145 1.00 94.94 82 LEU A CA 1
ATOM 647 C C . LEU A 1 82 ? -10.005 0.772 9.104 1.00 94.94 82 LEU A C 1
ATOM 649 O O . LEU A 1 82 ? -9.810 0.877 10.316 1.00 94.94 82 LEU A O 1
ATOM 653 N N . ASN A 1 83 ? -10.620 -0.290 8.581 1.00 93.25 83 ASN A N 1
ATOM 654 C CA . ASN A 1 83 ? -11.051 -1.415 9.403 1.00 93.25 83 ASN A CA 1
ATOM 655 C C . ASN A 1 83 ? -9.887 -2.286 9.864 1.00 93.25 83 ASN A C 1
ATOM 657 O O . ASN A 1 83 ? -9.886 -2.697 11.026 1.00 93.25 83 ASN A O 1
ATOM 661 N N . MET A 1 84 ? -8.896 -2.533 9.008 1.00 94.69 84 MET A N 1
ATOM 662 C CA . MET A 1 84 ? -7.675 -3.232 9.405 1.00 94.69 84 MET A CA 1
ATOM 663 C C . MET A 1 84 ? -6.913 -2.436 10.467 1.00 94.69 84 MET A C 1
ATOM 665 O O . MET A 1 84 ? -6.601 -2.991 11.509 1.00 94.69 84 MET A O 1
ATOM 669 N N . ALA A 1 85 ? -6.714 -1.132 10.282 1.00 95.50 85 ALA A N 1
ATOM 670 C CA . ALA A 1 85 ? -6.0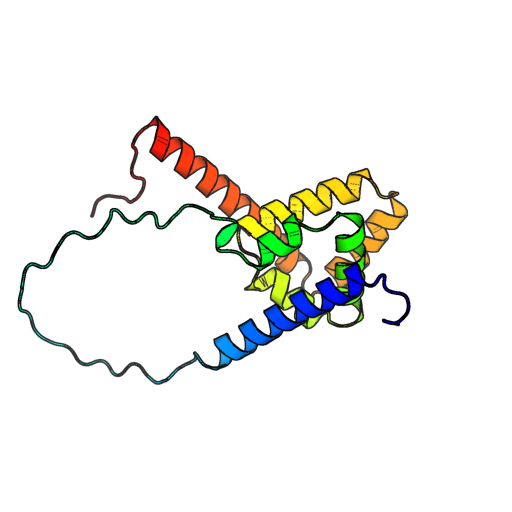30 -0.268 11.245 1.00 95.50 85 ALA A CA 1
ATOM 671 C C . ALA A 1 85 ? -6.695 -0.287 12.633 1.00 95.50 85 ALA A C 1
ATOM 673 O O . ALA A 1 85 ? -6.019 -0.342 13.655 1.00 95.50 85 ALA A O 1
ATOM 674 N N . ARG A 1 86 ? -8.034 -0.282 12.682 1.00 93.44 86 ARG A N 1
ATOM 675 C CA . ARG A 1 86 ? -8.786 -0.243 13.949 1.00 93.44 86 ARG A CA 1
ATOM 676 C C . ARG A 1 86 ? -8.934 -1.598 14.632 1.00 93.44 86 ARG A C 1
ATOM 678 O O . ARG A 1 86 ? -8.936 -1.650 15.857 1.00 93.44 86 ARG A O 1
ATOM 685 N N . ASN A 1 87 ? -9.134 -2.670 13.866 1.00 92.50 87 ASN A N 1
ATOM 686 C CA . ASN A 1 87 ? -9.506 -3.978 14.420 1.00 92.50 87 ASN A CA 1
ATOM 687 C C . ASN A 1 87 ? -8.382 -5.019 14.307 1.00 92.50 87 ASN A C 1
ATOM 689 O O . ASN A 1 87 ? -8.336 -5.953 15.102 1.00 92.50 87 ASN A O 1
ATOM 693 N N . PHE A 1 88 ? -7.482 -4.865 13.336 1.00 93.75 88 PHE A N 1
ATOM 694 C CA . PHE A 1 88 ? -6.416 -5.814 13.010 1.00 93.75 88 PHE A CA 1
ATOM 695 C C . PHE A 1 88 ? -5.070 -5.107 12.723 1.00 93.75 88 PHE A C 1
ATOM 697 O O . PHE A 1 88 ? -4.449 -5.389 11.694 1.00 93.75 88 PHE A O 1
ATOM 704 N N . PRO A 1 89 ? -4.586 -4.195 13.595 1.00 93.94 89 PRO A N 1
ATOM 70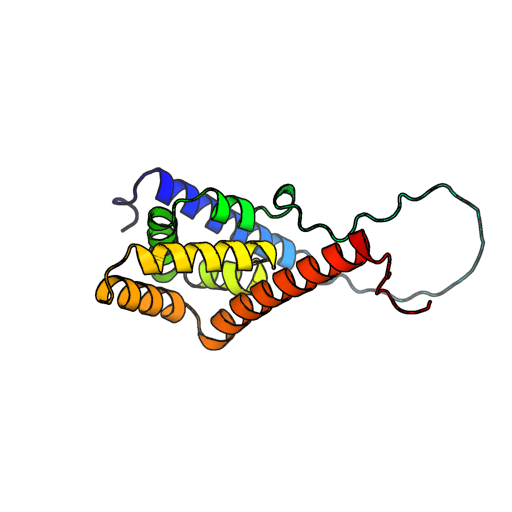5 C CA . PRO A 1 89 ? -3.417 -3.356 13.305 1.00 93.94 89 PRO A CA 1
ATOM 706 C C . PRO A 1 89 ? -2.161 -4.178 12.992 1.00 93.94 89 PRO A C 1
ATOM 708 O O . PRO A 1 89 ? -1.460 -3.890 12.033 1.00 93.94 89 PRO A O 1
ATOM 711 N N . ARG A 1 90 ? -1.941 -5.295 13.700 1.00 93.88 90 ARG A N 1
ATOM 712 C CA . ARG A 1 90 ? -0.814 -6.208 13.430 1.00 93.88 90 ARG A CA 1
ATOM 713 C C . ARG A 1 90 ? -0.909 -6.923 12.086 1.00 93.88 90 ARG A C 1
ATOM 715 O O . ARG A 1 90 ? 0.105 -7.245 11.482 1.00 93.88 90 ARG A O 1
ATOM 722 N N . THR A 1 91 ? -2.124 -7.167 11.603 1.00 93.81 91 THR A N 1
ATOM 723 C CA . THR A 1 91 ? -2.340 -7.738 10.270 1.00 93.81 91 THR A CA 1
ATOM 724 C C . THR A 1 91 ? -2.076 -6.698 9.184 1.00 93.81 91 THR A C 1
ATOM 726 O O . THR A 1 91 ? -1.484 -7.038 8.165 1.00 93.81 91 THR A O 1
ATOM 729 N N . LEU A 1 92 ? -2.458 -5.436 9.410 1.00 95.88 92 LEU A N 1
ATOM 730 C CA . LEU A 1 92 ? -2.106 -4.333 8.512 1.00 95.88 92 LEU A CA 1
ATOM 731 C C . LEU A 1 92 ? -0.590 -4.110 8.465 1.00 95.88 92 LEU A C 1
ATOM 733 O O . LEU A 1 92 ? -0.021 -3.972 7.387 1.00 95.88 92 LEU A O 1
ATOM 737 N N . GLU A 1 93 ? 0.060 -4.132 9.626 1.00 94.81 93 GLU A N 1
ATOM 738 C CA . GLU A 1 93 ? 1.509 -4.000 9.750 1.00 94.81 93 GLU A CA 1
ATOM 739 C C . GLU A 1 93 ? 2.238 -5.098 8.973 1.00 94.81 93 GLU A C 1
ATOM 741 O O . GLU A 1 93 ? 3.051 -4.796 8.103 1.00 94.81 93 GLU A O 1
ATOM 746 N N . ALA A 1 94 ? 1.882 -6.365 9.194 1.00 94.12 94 ALA A N 1
ATOM 747 C CA . ALA A 1 94 ? 2.478 -7.480 8.464 1.00 94.12 94 ALA A CA 1
ATOM 748 C C . ALA A 1 94 ? 2.219 -7.407 6.948 1.00 94.12 94 ALA A C 1
ATOM 750 O O . ALA A 1 94 ? 3.114 -7.711 6.157 1.00 94.12 94 ALA A O 1
ATOM 751 N N . LEU A 1 95 ? 1.024 -6.968 6.532 1.00 94.94 95 LEU A N 1
ATOM 752 C CA . LEU A 1 95 ? 0.704 -6.765 5.120 1.00 94.94 95 LEU A CA 1
ATOM 753 C C . LEU A 1 95 ? 1.666 -5.758 4.476 1.00 94.94 95 LEU A C 1
ATOM 755 O O . LEU A 1 95 ? 2.260 -6.056 3.443 1.00 94.94 95 LEU A O 1
ATOM 759 N N . ILE A 1 96 ? 1.833 -4.585 5.089 1.00 96.25 96 ILE A N 1
ATOM 760 C CA . ILE A 1 96 ? 2.623 -3.487 4.519 1.00 96.25 96 ILE A CA 1
ATOM 761 C C . ILE A 1 96 ? 4.129 -3.730 4.651 1.00 96.25 96 ILE A C 1
ATOM 763 O O . ILE A 1 96 ? 4.863 -3.481 3.700 1.00 96.25 96 ILE A O 1
ATOM 767 N N . LEU A 1 97 ? 4.601 -4.236 5.791 1.00 94.25 97 LEU A N 1
ATOM 768 C CA . LEU A 1 97 ? 6.036 -4.376 6.057 1.00 94.25 97 LEU A CA 1
ATOM 769 C C . LEU A 1 97 ? 6.651 -5.658 5.493 1.00 94.25 97 LEU A C 1
ATOM 771 O O . LEU A 1 97 ? 7.861 -5.703 5.271 1.00 94.25 97 LEU A O 1
ATOM 775 N N . HIS A 1 98 ? 5.861 -6.717 5.304 1.00 91.25 98 HIS A N 1
ATOM 776 C CA . HIS A 1 98 ? 6.410 -8.040 4.984 1.00 91.25 98 HIS A CA 1
ATOM 777 C C . HIS A 1 98 ? 5.844 -8.661 3.713 1.00 91.25 98 HIS A C 1
ATOM 779 O O . HIS A 1 98 ? 6.518 -9.486 3.102 1.00 91.25 98 HIS A O 1
ATOM 785 N N . MET A 1 99 ? 4.633 -8.284 3.303 1.00 92.06 99 MET A N 1
ATOM 786 C CA . MET A 1 99 ? 3.972 -8.892 2.144 1.00 92.06 99 MET A CA 1
ATOM 787 C C . MET A 1 99 ? 3.825 -7.956 0.949 1.00 92.06 99 MET A C 1
ATOM 789 O O . MET A 1 99 ? 3.490 -8.410 -0.146 1.00 92.06 99 MET A O 1
ATOM 793 N N . LEU A 1 100 ? 4.068 -6.660 1.131 1.00 93.06 100 LEU A N 1
ATOM 794 C CA . LEU A 1 100 ? 3.955 -5.687 0.061 1.00 93.06 100 LEU A CA 1
ATOM 795 C C . LEU A 1 100 ? 5.143 -5.830 -0.896 1.00 93.06 100 LEU A C 1
ATOM 797 O O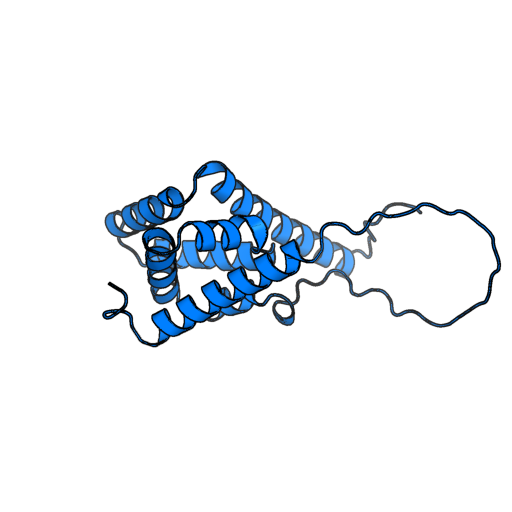 . LEU A 1 100 ? 6.248 -5.358 -0.632 1.00 93.06 100 LEU A O 1
ATOM 801 N N . SER A 1 101 ? 4.918 -6.497 -2.027 1.00 93.81 101 SER A N 1
ATOM 802 C CA . SER A 1 101 ? 5.927 -6.562 -3.082 1.00 93.81 101 SER A CA 1
ATOM 803 C C . SER A 1 101 ? 6.120 -5.185 -3.737 1.00 93.81 101 SER A C 1
ATOM 805 O O . SER A 1 101 ? 5.261 -4.310 -3.605 1.00 93.81 101 SER A O 1
ATOM 807 N N . PRO A 1 102 ? 7.181 -4.989 -4.540 1.00 93.94 102 PRO A N 1
ATOM 808 C CA . PRO A 1 102 ? 7.337 -3.767 -5.324 1.00 93.94 102 PRO A CA 1
ATOM 809 C C . PRO A 1 102 ? 6.128 -3.450 -6.226 1.00 93.94 102 PRO A C 1
ATOM 811 O O . PRO A 1 102 ? 5.756 -2.289 -6.376 1.00 93.94 102 PRO A O 1
ATOM 814 N N . VAL A 1 103 ? 5.471 -4.469 -6.798 1.00 93.00 103 VAL A N 1
ATOM 815 C CA . VAL A 1 103 ? 4.245 -4.282 -7.601 1.00 93.00 103 VAL A CA 1
ATOM 816 C C . VAL A 1 103 ? 3.100 -3.826 -6.714 1.00 93.00 103 VAL A C 1
ATOM 818 O O . VAL A 1 103 ? 2.392 -2.882 -7.059 1.00 93.00 103 VAL A O 1
ATOM 821 N N . GLY A 1 104 ? 2.942 -4.482 -5.563 1.00 94.19 104 GLY A N 1
ATOM 822 C CA . GLY A 1 104 ? 1.946 -4.119 -4.564 1.00 94.19 104 GLY A CA 1
ATOM 823 C C . GLY A 1 104 ? 2.125 -2.682 -4.089 1.00 94.19 104 GLY A C 1
ATOM 824 O O . GLY A 1 104 ? 1.142 -1.957 -4.007 1.00 94.19 104 GLY A O 1
ATOM 825 N N . ALA A 1 105 ? 3.363 -2.240 -3.858 1.00 95.75 105 ALA A N 1
ATOM 826 C CA . ALA A 1 105 ? 3.684 -0.878 -3.445 1.00 95.75 105 ALA A CA 1
ATOM 827 C C . ALA A 1 105 ? 3.345 0.164 -4.522 1.00 95.75 105 ALA A C 1
ATOM 829 O O . ALA A 1 105 ? 2.739 1.191 -4.217 1.00 95.75 105 ALA A O 1
ATOM 830 N N . GLU A 1 106 ? 3.659 -0.096 -5.793 1.00 95.88 106 GLU A N 1
ATOM 831 C CA . GLU A 1 106 ? 3.256 0.799 -6.885 1.00 95.88 106 GLU A CA 1
ATOM 832 C C . GLU A 1 106 ? 1.727 0.890 -7.008 1.00 95.88 106 GLU A C 1
ATOM 834 O O . GLU A 1 106 ? 1.173 1.987 -7.075 1.00 95.88 106 GLU A O 1
ATOM 839 N N . VAL A 1 107 ? 1.026 -0.248 -6.983 1.00 95.25 107 VAL A N 1
ATOM 840 C CA . VAL A 1 107 ? -0.445 -0.273 -7.033 1.00 95.25 107 VAL A CA 1
ATOM 841 C C . VAL A 1 107 ? -1.044 0.452 -5.826 1.00 95.25 107 VAL A C 1
ATOM 843 O O . VAL A 1 107 ? -1.962 1.253 -5.989 1.00 95.25 107 VAL A O 1
ATOM 846 N N . LEU A 1 108 ? -0.511 0.213 -4.629 1.00 96.75 108 LEU A N 1
ATOM 847 C CA . LEU A 1 108 ? -0.953 0.850 -3.393 1.00 96.75 108 LEU A CA 1
ATOM 848 C C . LEU A 1 108 ? -0.789 2.368 -3.452 1.00 96.75 108 LEU A C 1
ATOM 850 O O . LEU A 1 108 ? -1.730 3.096 -3.153 1.00 96.75 108 LEU A O 1
ATOM 854 N N . THR A 1 109 ? 0.384 2.855 -3.863 1.00 96.69 109 THR A N 1
ATOM 855 C CA . THR A 1 109 ? 0.619 4.304 -3.936 1.00 96.69 109 THR A CA 1
ATOM 856 C C . THR A 1 109 ? -0.250 4.966 -4.996 1.00 96.69 109 THR A C 1
ATOM 858 O O . THR A 1 109 ? -0.763 6.050 -4.750 1.00 96.69 109 THR A O 1
ATOM 861 N N . ARG A 1 110 ? -0.538 4.286 -6.113 1.00 96.19 110 ARG A N 1
ATOM 862 C CA . ARG A 1 110 ? -1.539 4.765 -7.075 1.00 96.19 110 ARG A CA 1
ATOM 863 C C . ARG A 1 110 ? -2.934 4.862 -6.461 1.00 96.19 110 ARG A C 1
ATOM 865 O O . ARG A 1 110 ? -3.648 5.822 -6.726 1.00 96.19 110 ARG A O 1
ATOM 872 N N . LYS A 1 111 ? -3.329 3.896 -5.627 1.00 95.56 111 LYS A N 1
ATOM 873 C CA . LYS A 1 111 ? -4.613 3.952 -4.916 1.00 95.56 111 LYS A CA 1
ATOM 874 C C . LYS A 1 111 ? -4.662 5.103 -3.914 1.00 95.56 111 LYS A C 1
ATOM 876 O O . LYS A 1 111 ? -5.705 5.735 -3.793 1.00 95.56 111 LYS A O 1
ATOM 881 N N . PHE A 1 112 ? -3.553 5.411 -3.244 1.00 96.50 112 PHE A N 1
ATOM 882 C CA . PHE A 1 112 ? -3.446 6.605 -2.401 1.00 96.50 112 PHE A CA 1
ATOM 883 C C . PHE A 1 112 ? -3.585 7.894 -3.216 1.00 96.50 112 PHE A C 1
ATOM 885 O O . PHE A 1 112 ? -4.373 8.753 -2.832 1.00 96.50 112 PHE A O 1
ATOM 892 N N . ASP A 1 113 ? -2.945 7.987 -4.385 1.00 96.38 113 ASP A N 1
ATOM 893 C CA . ASP A 1 113 ? -3.112 9.134 -5.287 1.00 96.38 113 ASP A CA 1
ATOM 894 C C . ASP A 1 113 ? -4.581 9.297 -5.743 1.00 96.38 113 ASP A C 1
ATOM 896 O O . ASP A 1 113 ? -5.100 10.412 -5.800 1.00 96.38 113 ASP A O 1
ATOM 900 N N . GLU A 1 114 ? -5.277 8.191 -6.045 1.00 95.75 114 GLU A N 1
ATOM 901 C CA . GLU A 1 114 ? -6.710 8.181 -6.389 1.00 95.75 114 GLU A CA 1
ATOM 902 C C . GLU A 1 114 ? -7.582 8.654 -5.213 1.00 95.75 114 GLU A C 1
ATOM 904 O O . GLU A 1 114 ? -8.488 9.469 -5.395 1.00 95.75 114 GLU A O 1
ATOM 909 N N . MET A 1 115 ? -7.305 8.172 -3.998 1.00 94.62 115 MET A N 1
ATOM 910 C CA . MET A 1 115 ? -8.013 8.586 -2.784 1.00 94.62 115 MET A CA 1
ATOM 911 C C . MET A 1 115 ? -7.812 10.073 -2.486 1.00 94.62 115 MET A C 1
ATOM 913 O O . MET A 1 115 ? -8.772 10.772 -2.167 1.00 94.62 115 MET A O 1
ATOM 917 N N . ASP A 1 116 ? -6.587 10.571 -2.631 1.00 94.88 116 ASP A N 1
ATOM 918 C CA . ASP A 1 116 ? -6.240 11.967 -2.369 1.00 94.88 116 ASP A CA 1
ATOM 919 C C . ASP A 1 116 ? -6.968 12.943 -3.297 1.00 94.88 116 ASP A C 1
ATOM 921 O O . ASP A 1 116 ? -7.197 14.091 -2.915 1.00 94.88 116 ASP A O 1
ATOM 925 N N . GLN A 1 117 ? -7.341 12.493 -4.499 1.00 94.06 117 GLN A N 1
ATOM 926 C CA . GLN A 1 117 ? -8.138 13.261 -5.459 1.00 94.06 117 GLN A CA 1
ATOM 927 C C . GLN A 1 117 ? -9.643 13.221 -5.161 1.00 94.06 117 GLN A C 1
ATOM 929 O O . GLN A 1 117 ? -10.368 14.132 -5.561 1.00 94.06 117 GLN A O 1
ATOM 934 N N . GLN A 1 118 ? -10.125 12.165 -4.502 1.00 91.50 118 GLN A N 1
ATOM 935 C CA . GLN A 1 118 ? -11.550 11.940 -4.238 1.00 91.50 118 GLN A CA 1
ATOM 936 C C . GLN A 1 118 ? -12.004 12.475 -2.875 1.00 91.50 118 GLN A C 1
ATOM 938 O O . GLN A 1 118 ? -13.173 12.825 -2.713 1.00 91.50 118 GLN A O 1
ATOM 943 N N . LEU A 1 119 ? -11.105 12.515 -1.890 1.00 90.50 119 LEU A N 1
ATOM 944 C CA . LEU A 1 119 ? -11.422 12.886 -0.513 1.00 90.50 119 LEU A CA 1
ATOM 945 C C . LEU A 1 119 ? -11.295 14.389 -0.260 1.00 90.50 119 LEU A C 1
ATOM 947 O O . LEU A 1 119 ? -10.470 15.085 -0.851 1.00 90.50 119 LEU A O 1
ATOM 951 N N . SER A 1 120 ? -12.084 14.877 0.700 1.00 93.94 120 SER A N 1
ATOM 952 C CA . SER A 1 120 ? -11.848 16.189 1.298 1.00 93.94 120 SER A CA 1
ATOM 953 C C . SER A 1 120 ? -10.523 16.190 2.074 1.00 93.94 120 SER A C 1
ATOM 955 O O . SER A 1 120 ? -10.045 15.143 2.516 1.00 93.94 120 SER A O 1
ATOM 957 N N . GLU A 1 121 ? -9.925 17.365 2.280 1.00 93.38 121 GLU A N 1
ATOM 958 C CA . GLU A 1 121 ? -8.680 17.479 3.052 1.00 93.38 121 GLU A CA 1
ATOM 959 C C . GLU A 1 121 ? -8.829 16.919 4.478 1.00 93.38 121 GLU A C 1
ATOM 961 O O . GLU A 1 121 ? -7.931 16.236 4.970 1.00 93.38 121 GLU A O 1
ATOM 966 N N . GLU A 1 122 ? -9.977 17.149 5.120 1.00 94.19 122 GLU A N 1
ATOM 967 C CA . GLU A 1 122 ? -10.267 16.637 6.461 1.00 94.19 122 GLU A CA 1
ATOM 968 C C . GLU A 1 122 ? -10.350 15.103 6.478 1.00 94.19 122 GLU A C 1
ATOM 970 O O . GLU A 1 122 ? -9.700 14.455 7.305 1.00 94.19 122 GLU A O 1
ATOM 975 N N . ASP A 1 123 ? -11.084 14.510 5.532 1.00 92.81 123 ASP A N 1
ATOM 976 C CA . ASP A 1 123 ? -11.236 13.054 5.443 1.00 92.81 123 ASP A CA 1
ATOM 977 C C . ASP A 1 123 ? -9.918 12.363 5.090 1.00 92.81 123 ASP A C 1
ATOM 979 O O . ASP A 1 123 ? -9.597 11.309 5.648 1.00 92.81 123 ASP A O 1
ATOM 983 N N . ARG A 1 124 ? -9.120 12.979 4.213 1.00 94.50 124 ARG A N 1
ATOM 984 C CA . ARG A 1 124 ? -7.776 12.517 3.858 1.00 94.50 124 ARG A CA 1
ATOM 985 C C . ARG A 1 124 ? -6.845 12.533 5.069 1.00 94.50 124 ARG A C 1
ATOM 987 O O . ARG A 1 124 ? -6.201 11.527 5.365 1.00 94.50 124 ARG A O 1
ATOM 994 N N . ASN A 1 125 ? -6.804 13.640 5.809 1.00 95.00 125 ASN A N 1
ATOM 995 C CA . ASN A 1 125 ? -5.962 13.765 7.001 1.00 95.00 125 ASN A CA 1
ATOM 996 C C . ASN A 1 125 ? -6.360 12.738 8.068 1.00 95.00 125 ASN A C 1
ATOM 998 O O . ASN A 1 125 ? -5.504 12.069 8.648 1.00 95.00 125 ASN A O 1
ATOM 1002 N N . LYS A 1 126 ? -7.667 12.552 8.277 1.00 95.69 126 LYS A N 1
ATOM 1003 C CA . LYS A 1 126 ? -8.199 11.545 9.198 1.00 95.69 126 LYS A CA 1
ATOM 1004 C C . LYS A 1 126 ? -7.853 10.125 8.761 1.00 95.69 126 LYS A C 1
ATOM 1006 O O . LYS A 1 126 ? -7.534 9.294 9.612 1.00 95.69 126 LYS A O 1
ATOM 1011 N N . PHE A 1 127 ? -7.908 9.837 7.461 1.00 96.25 127 PHE A N 1
ATOM 1012 C CA . PHE A 1 127 ? -7.502 8.543 6.925 1.00 96.25 127 PHE A CA 1
ATOM 1013 C C . PHE A 1 127 ? -6.036 8.248 7.246 1.00 96.25 127 PHE A C 1
ATOM 1015 O O . PHE A 1 127 ? -5.763 7.246 7.906 1.00 96.25 127 PHE A O 1
ATOM 1022 N N . TYR A 1 128 ? -5.110 9.127 6.854 1.00 96.75 128 TYR A N 1
ATOM 1023 C CA . TYR A 1 128 ? -3.680 8.884 7.057 1.00 96.75 128 TYR A CA 1
ATOM 1024 C C . TYR A 1 128 ? -3.291 8.854 8.532 1.00 96.75 128 TYR A C 1
ATOM 1026 O O . TYR A 1 128 ? -2.457 8.038 8.916 1.00 96.75 128 TYR A O 1
ATOM 1034 N N . GLN A 1 129 ? -3.937 9.663 9.375 1.00 96.38 129 GLN A N 1
ATOM 1035 C CA . GLN A 1 129 ? -3.733 9.606 10.820 1.00 96.38 129 GLN A CA 1
ATOM 1036 C C . GLN A 1 129 ? -4.096 8.229 11.391 1.00 96.38 129 GLN A C 1
ATOM 1038 O O . GLN A 1 129 ? -3.353 7.681 12.201 1.00 96.38 129 GLN A O 1
ATOM 1043 N N . VAL A 1 130 ? -5.231 7.658 10.977 1.00 96.88 130 VAL A N 1
ATOM 1044 C CA . VAL A 1 130 ? -5.657 6.328 11.439 1.00 96.88 130 VAL A CA 1
ATOM 1045 C C . VAL A 1 130 ? -4.790 5.229 10.831 1.00 96.88 130 VAL A C 1
ATOM 1047 O O . VAL A 1 130 ? -4.432 4.292 11.536 1.00 96.88 130 VAL A O 1
ATOM 1050 N N . PHE A 1 131 ? -4.455 5.336 9.544 1.00 97.19 131 PHE A N 1
ATOM 1051 C CA . PHE A 1 131 ? -3.640 4.354 8.837 1.00 97.19 131 PHE A CA 1
ATOM 1052 C C . PHE A 1 131 ? -2.235 4.263 9.438 1.00 97.19 131 PHE A C 1
ATOM 1054 O O . PHE A 1 131 ? -1.861 3.207 9.937 1.00 97.19 131 PHE A O 1
ATOM 1061 N N . TYR A 1 132 ? -1.485 5.369 9.464 1.00 97.12 132 TYR A N 1
ATOM 1062 C CA . TYR A 1 132 ? -0.120 5.380 9.994 1.00 97.12 132 TYR A CA 1
ATOM 1063 C C . TYR A 1 132 ? -0.071 5.224 11.517 1.00 97.12 132 TYR A C 1
ATOM 1065 O O . TYR A 1 132 ? 0.892 4.673 12.040 1.00 97.12 132 TYR A O 1
ATOM 1073 N N . GLY A 1 133 ? -1.133 5.615 12.229 1.00 95.06 133 GLY A N 1
ATOM 1074 C CA . GLY A 1 133 ? -1.257 5.382 13.668 1.00 95.06 133 GLY A CA 1
ATOM 1075 C C . GLY A 1 133 ? -1.423 3.910 14.068 1.00 95.06 133 GLY A C 1
ATOM 1076 O O . GLY A 1 133 ? -1.368 3.609 15.257 1.00 95.06 133 GLY A O 1
ATOM 1077 N N . ALA A 1 134 ? -1.642 2.997 13.114 1.00 94.94 134 ALA A N 1
ATOM 1078 C CA . ALA A 1 134 ? -1.724 1.559 13.381 1.00 94.94 134 ALA A CA 1
ATOM 1079 C C . ALA A 1 134 ? -0.353 0.869 13.500 1.00 94.94 134 ALA A C 1
ATOM 1081 O O . ALA A 1 134 ? -0.305 -0.277 13.947 1.00 94.94 134 ALA A O 1
ATOM 1082 N N . PHE A 1 135 ? 0.725 1.543 13.092 1.00 95.50 135 PHE A N 1
ATOM 1083 C CA . PHE A 1 135 ? 2.091 1.021 13.100 1.00 95.50 135 PHE A CA 1
ATOM 1084 C C . PHE A 1 135 ? 2.837 1.508 14.340 1.00 95.50 135 PHE A C 1
ATOM 1086 O O . PHE A 1 135 ? 2.685 2.665 14.737 1.00 95.50 135 PHE A O 1
ATOM 1093 N N . ASP A 1 136 ? 3.686 0.656 14.918 1.00 91.94 136 ASP A N 1
ATOM 1094 C CA . ASP A 1 136 ? 4.538 1.067 16.047 1.00 91.94 136 ASP A CA 1
ATOM 1095 C C . ASP A 1 136 ? 5.531 2.170 15.638 1.00 91.94 136 ASP A C 1
ATOM 1097 O O . ASP A 1 136 ? 5.809 3.088 16.410 1.00 91.94 136 ASP A O 1
ATOM 1101 N N . ASP A 1 137 ? 6.032 2.092 14.402 1.00 93.50 137 ASP A N 1
ATOM 1102 C CA . ASP A 1 137 ? 6.823 3.135 13.761 1.00 93.50 137 ASP A CA 1
ATOM 1103 C C . ASP A 1 137 ? 6.259 3.465 12.373 1.00 93.50 137 ASP A C 1
ATOM 1105 O O . ASP A 1 137 ? 6.437 2.730 11.397 1.00 93.50 137 ASP A O 1
ATOM 1109 N N . GLN A 1 138 ? 5.599 4.619 12.285 1.00 94.50 138 GLN A N 1
ATOM 1110 C CA . GLN A 1 138 ? 5.048 5.138 11.034 1.00 94.50 138 GLN A CA 1
ATOM 1111 C C . GLN A 1 138 ? 6.115 5.367 9.951 1.00 94.50 138 GLN A C 1
ATOM 1113 O O . GLN A 1 138 ? 5.797 5.274 8.765 1.00 94.50 138 GLN A O 1
ATOM 1118 N N . PHE A 1 139 ? 7.367 5.659 10.328 1.00 94.56 139 PHE A N 1
ATOM 1119 C CA . PHE A 1 139 ? 8.441 5.907 9.367 1.00 94.56 139 PHE A CA 1
ATOM 1120 C C . PHE A 1 139 ? 8.885 4.609 8.705 1.00 94.56 139 PHE A C 1
ATOM 1122 O O . PHE A 1 139 ? 9.029 4.577 7.489 1.00 94.56 139 PHE A O 1
ATOM 1129 N N . THR A 1 140 ? 8.964 3.514 9.462 1.00 95.06 140 THR A N 1
ATOM 1130 C CA . THR A 1 140 ? 9.225 2.179 8.905 1.00 95.06 140 THR A CA 1
ATOM 1131 C C . THR A 1 140 ? 8.158 1.774 7.877 1.00 95.06 140 THR A C 1
ATOM 1133 O O . THR A 1 140 ? 8.489 1.230 6.823 1.00 95.06 140 THR A O 1
ATOM 1136 N N . ALA A 1 141 ? 6.879 2.077 8.131 1.00 95.44 141 ALA A N 1
ATOM 1137 C CA . ALA A 1 141 ? 5.803 1.821 7.169 1.00 95.44 141 ALA A CA 1
ATOM 1138 C C . ALA A 1 141 ? 5.929 2.677 5.900 1.00 95.44 141 ALA A C 1
ATOM 1140 O O . ALA A 1 141 ? 5.794 2.163 4.788 1.00 95.44 141 ALA A O 1
ATOM 1141 N N . MET A 1 142 ? 6.218 3.970 6.062 1.00 96.56 142 MET A N 1
ATOM 1142 C CA . MET A 1 142 ? 6.451 4.890 4.947 1.00 96.56 142 MET A CA 1
ATOM 1143 C C . MET A 1 142 ? 7.637 4.434 4.087 1.00 96.56 142 MET A C 1
ATOM 1145 O O . MET A 1 142 ? 7.517 4.350 2.865 1.00 96.56 142 MET A O 1
ATOM 1149 N N . ASP A 1 143 ? 8.751 4.081 4.727 1.00 96.94 143 ASP A N 1
ATOM 1150 C CA . ASP A 1 143 ? 9.967 3.617 4.067 1.00 96.94 143 ASP A CA 1
ATOM 1151 C C . ASP A 1 143 ? 9.728 2.300 3.329 1.00 96.94 143 ASP A C 1
ATOM 1153 O O . ASP A 1 143 ? 10.193 2.141 2.204 1.00 96.94 143 ASP A O 1
ATOM 1157 N N . ALA A 1 144 ? 8.977 1.356 3.904 1.00 96.38 144 ALA A N 1
ATOM 1158 C CA . ALA A 1 144 ? 8.636 0.106 3.225 1.00 96.38 144 ALA A CA 1
ATOM 1159 C C . ALA A 1 144 ? 7.862 0.360 1.920 1.00 96.38 144 ALA A C 1
ATOM 1161 O O . ALA A 1 144 ? 8.204 -0.192 0.870 1.00 96.38 144 ALA A O 1
ATOM 1162 N N . ILE A 1 145 ? 6.861 1.245 1.964 1.00 97.50 145 ILE A N 1
ATOM 1163 C CA . ILE A 1 145 ? 6.059 1.616 0.791 1.00 97.50 145 ILE A CA 1
ATOM 1164 C C . ILE A 1 145 ? 6.926 2.346 -0.245 1.00 97.50 145 ILE A C 1
ATOM 1166 O O . ILE A 1 145 ? 6.891 2.005 -1.432 1.00 97.50 145 ILE A O 1
ATOM 1170 N N . LEU A 1 146 ? 7.728 3.321 0.191 1.00 96.94 146 LEU A N 1
ATOM 1171 C CA . LEU A 1 146 ? 8.587 4.115 -0.685 1.00 96.94 146 LEU A CA 1
ATOM 1172 C C . LEU A 1 146 ? 9.654 3.248 -1.365 1.00 96.94 146 LEU A C 1
ATOM 1174 O O . LEU A 1 146 ? 9.752 3.248 -2.591 1.00 96.94 146 LEU A O 1
ATOM 1178 N N . ASN A 1 147 ? 10.387 2.442 -0.594 1.00 95.81 147 ASN A N 1
ATOM 1179 C CA . ASN A 1 147 ? 11.405 1.529 -1.117 1.00 95.81 147 ASN A CA 1
ATOM 1180 C C . ASN A 1 147 ? 10.801 0.501 -2.083 1.00 95.81 147 ASN A C 1
ATOM 1182 O O . ASN A 1 147 ? 11.423 0.149 -3.091 1.00 95.81 147 ASN A O 1
ATOM 1186 N N . GLY A 1 148 ? 9.579 0.031 -1.812 1.00 94.81 148 GLY A N 1
ATOM 1187 C CA . GLY A 1 148 ? 8.832 -0.834 -2.722 1.00 94.81 148 GLY A CA 1
ATOM 1188 C C . GLY A 1 148 ? 8.554 -0.154 -4.065 1.00 94.81 148 GLY A C 1
ATOM 1189 O O . GLY A 1 148 ? 8.849 -0.727 -5.119 1.00 94.81 148 GLY A O 1
ATOM 1190 N N . LYS A 1 149 ? 8.065 1.091 -4.043 1.00 94.94 149 LYS A N 1
ATOM 1191 C CA . LYS A 1 149 ? 7.808 1.890 -5.252 1.00 94.94 149 LYS A CA 1
ATOM 1192 C C . LYS A 1 149 ? 9.085 2.165 -6.049 1.00 94.94 149 LYS A C 1
ATOM 1194 O O . LYS A 1 149 ? 9.111 1.988 -7.268 1.00 94.94 149 LYS A O 1
ATOM 1199 N N . GLU A 1 150 ? 10.169 2.542 -5.379 1.00 96.06 150 GLU A N 1
ATOM 1200 C CA . GLU A 1 150 ? 11.465 2.768 -6.028 1.00 96.06 150 GLU A CA 1
ATOM 1201 C C . GLU A 1 150 ? 12.027 1.481 -6.641 1.00 96.06 150 GLU A C 1
ATOM 1203 O O . GLU A 1 150 ? 12.514 1.488 -7.774 1.00 96.06 150 GLU A O 1
ATOM 1208 N N . SER A 1 151 ? 11.887 0.350 -5.946 1.00 93.44 151 SER A N 1
ATOM 1209 C CA . SER A 1 151 ? 12.275 -0.966 -6.464 1.00 93.44 151 SER A CA 1
ATOM 1210 C C . SER A 1 151 ? 11.484 -1.344 -7.717 1.00 93.44 151 SER A C 1
ATOM 1212 O O . SER A 1 151 ? 12.047 -1.912 -8.662 1.00 93.44 151 SER A O 1
ATOM 1214 N N . PHE A 1 152 ? 10.192 -1.003 -7.761 1.00 93.06 152 PHE A N 1
ATOM 1215 C CA . PHE A 1 152 ? 9.369 -1.173 -8.954 1.00 93.06 152 PHE A CA 1
ATOM 1216 C C . PHE A 1 152 ? 9.899 -0.332 -10.118 1.00 93.06 152 PHE A C 1
ATOM 1218 O O . PHE A 1 152 ? 10.166 -0.873 -11.196 1.00 93.06 152 PHE A O 1
ATOM 1225 N N . ALA A 1 153 ? 10.125 0.964 -9.890 1.00 93.00 153 ALA A N 1
ATOM 1226 C CA . ALA A 1 153 ? 10.631 1.888 -10.901 1.00 93.00 153 ALA A CA 1
ATOM 1227 C C . ALA A 1 153 ? 12.012 1.471 -11.436 1.00 93.00 153 ALA A C 1
ATOM 1229 O O . ALA A 1 153 ? 12.221 1.433 -12.651 1.00 93.00 153 ALA A O 1
ATOM 1230 N N . LEU A 1 154 ? 12.935 1.081 -10.550 1.00 90.19 154 LEU A N 1
ATOM 1231 C CA . LEU A 1 154 ? 14.271 0.611 -10.916 1.00 90.19 154 LEU A CA 1
ATOM 1232 C C . LEU A 1 154 ? 14.202 -0.597 -11.851 1.00 90.19 154 LEU A C 1
ATOM 1234 O O . LEU A 1 154 ? 14.914 -0.659 -12.852 1.00 90.19 154 LEU A O 1
ATOM 1238 N N . ARG A 1 155 ? 13.347 -1.573 -11.548 1.00 86.69 155 ARG A N 1
ATOM 1239 C CA . ARG A 1 155 ? 13.225 -2.783 -12.368 1.00 86.69 155 ARG A CA 1
ATOM 1240 C C . ARG A 1 155 ? 12.448 -2.534 -13.656 1.00 86.69 155 ARG A C 1
ATOM 1242 O O . ARG A 1 155 ? 12.825 -3.093 -14.680 1.00 86.69 155 ARG A O 1
ATOM 1249 N N . ALA A 1 156 ? 11.450 -1.650 -13.658 1.00 87.69 156 ALA A N 1
ATOM 1250 C CA . ALA A 1 156 ? 10.826 -1.180 -14.894 1.00 87.69 156 ALA A CA 1
ATOM 1251 C C . ALA A 1 156 ? 11.863 -0.528 -15.825 1.00 87.69 156 ALA A C 1
ATOM 1253 O O . ALA A 1 156 ? 11.914 -0.844 -17.013 1.00 87.69 156 ALA A O 1
ATOM 1254 N N . PHE A 1 157 ? 12.747 0.305 -15.272 1.00 86.94 157 PHE A N 1
ATOM 1255 C CA . PHE A 1 157 ? 13.845 0.916 -16.012 1.00 86.94 157 PHE A CA 1
ATOM 1256 C C . PHE A 1 157 ? 14.835 -0.125 -16.554 1.00 86.94 157 PHE A C 1
ATOM 1258 O O . PHE A 1 157 ? 15.133 -0.109 -17.748 1.00 86.94 157 PHE A O 1
ATOM 1265 N N . LYS A 1 158 ? 15.281 -1.083 -15.726 1.00 86.19 158 LYS A N 1
ATOM 1266 C CA . LYS A 1 158 ? 16.144 -2.196 -16.169 1.00 86.19 158 LYS A CA 1
ATOM 1267 C C . LYS A 1 158 ? 15.508 -2.996 -17.306 1.00 86.19 158 LYS A C 1
ATOM 1269 O O . LYS A 1 158 ? 16.151 -3.201 -18.323 1.00 86.19 158 LYS A O 1
ATOM 1274 N N . ASN A 1 159 ? 14.227 -3.345 -17.196 1.00 83.88 159 ASN A N 1
ATOM 1275 C CA . ASN A 1 159 ? 13.515 -4.087 -18.240 1.00 83.88 159 ASN A CA 1
ATOM 1276 C C . ASN A 1 159 ? 13.483 -3.332 -19.581 1.00 83.88 159 ASN A C 1
ATOM 1278 O O . ASN A 1 159 ? 13.567 -3.946 -20.645 1.00 83.88 159 ASN A O 1
ATOM 1282 N N . VAL A 1 160 ? 13.356 -2.001 -19.549 1.00 85.06 160 VAL A N 1
ATOM 1283 C CA . VAL A 1 160 ? 13.436 -1.161 -20.753 1.00 85.06 160 VAL A CA 1
ATOM 1284 C C . VAL A 1 160 ? 14.858 -1.182 -21.323 1.00 85.06 160 VAL A C 1
ATOM 1286 O O . VAL A 1 160 ? 15.018 -1.381 -22.527 1.00 85.06 160 VAL A O 1
ATOM 1289 N N . LEU A 1 161 ? 15.892 -1.040 -20.490 1.00 84.06 161 LEU A N 1
ATOM 1290 C CA . LEU A 1 161 ? 17.287 -1.120 -20.940 1.00 84.06 161 LEU A CA 1
ATOM 1291 C C . LEU A 1 161 ? 17.629 -2.488 -21.542 1.00 84.06 161 LEU A C 1
ATOM 1293 O O . LEU A 1 161 ? 18.209 -2.542 -22.626 1.00 84.06 161 LEU A O 1
ATOM 1297 N N . ASP A 1 162 ? 17.218 -3.579 -20.902 1.00 79.69 162 ASP A N 1
ATOM 1298 C CA . ASP A 1 162 ? 17.433 -4.942 -21.391 1.00 79.69 162 ASP A CA 1
ATOM 1299 C C . ASP A 1 162 ? 16.757 -5.139 -22.752 1.00 79.69 162 ASP A C 1
ATOM 1301 O O . ASP A 1 162 ? 17.360 -5.667 -23.689 1.00 79.69 162 ASP A O 1
ATOM 1305 N N . LYS A 1 163 ? 15.516 -4.652 -22.893 1.00 79.94 163 LYS A N 1
ATOM 1306 C CA . LYS A 1 163 ? 14.726 -4.784 -24.122 1.00 79.94 163 LYS A CA 1
ATOM 1307 C C . LYS A 1 163 ? 15.292 -3.982 -25.295 1.00 79.94 163 LYS A C 1
ATOM 1309 O O . LYS A 1 163 ? 15.201 -4.451 -26.428 1.00 79.94 163 LYS A O 1
ATOM 1314 N N . TYR A 1 164 ? 15.811 -2.778 -25.054 1.00 76.06 164 TYR A N 1
ATOM 1315 C CA . TYR A 1 164 ? 16.195 -1.855 -26.132 1.00 76.06 164 TYR A CA 1
ATOM 1316 C C . TYR A 1 164 ? 17.704 -1.715 -26.345 1.00 76.06 164 TYR A C 1
ATOM 1318 O O . TYR A 1 164 ? 18.115 -1.335 -27.438 1.00 76.06 164 TYR A O 1
ATOM 1326 N N . ILE A 1 165 ? 18.529 -2.014 -25.340 1.00 71.94 165 ILE A N 1
ATOM 1327 C CA . ILE A 1 165 ? 19.987 -1.817 -25.387 1.00 71.94 165 ILE A CA 1
ATOM 1328 C C . ILE A 1 165 ? 20.744 -3.152 -25.230 1.00 71.94 165 ILE A C 1
ATOM 1330 O O . ILE A 1 165 ? 21.923 -3.225 -25.560 1.00 71.94 165 ILE A O 1
ATOM 1334 N N . GLY A 1 166 ? 20.087 -4.236 -24.793 1.00 63.66 166 GLY A N 1
ATOM 1335 C CA . GLY A 1 166 ? 20.721 -5.555 -24.651 1.00 63.66 166 GLY A CA 1
ATOM 1336 C C . GLY A 1 166 ? 21.822 -5.600 -23.583 1.00 63.66 166 GLY A C 1
ATOM 1337 O O . GLY A 1 166 ? 22.680 -6.482 -23.614 1.00 63.66 166 GLY A O 1
ATOM 1338 N N . VAL A 1 167 ? 21.825 -4.638 -22.654 1.00 57.84 167 VAL A N 1
ATOM 1339 C CA . VAL A 1 167 ? 22.802 -4.560 -21.563 1.00 57.84 167 VAL A CA 1
ATOM 1340 C C . VAL A 1 167 ? 22.357 -5.508 -20.463 1.00 57.84 167 VAL A C 1
ATOM 1342 O O . VAL A 1 167 ? 21.516 -5.151 -19.655 1.00 57.84 167 VAL A O 1
ATOM 1345 N N . ASN A 1 168 ? 22.930 -6.706 -20.407 1.00 57.38 168 ASN A N 1
ATOM 1346 C CA . ASN A 1 168 ? 22.734 -7.578 -19.255 1.00 57.38 168 ASN A CA 1
ATOM 1347 C C . ASN A 1 168 ? 23.478 -6.955 -18.058 1.00 57.38 168 ASN A C 1
ATOM 1349 O O . ASN A 1 168 ? 24.707 -6.921 -18.046 1.00 57.38 168 ASN A O 1
ATOM 1353 N N . LEU A 1 169 ? 22.742 -6.373 -17.106 1.00 57.53 169 LEU A N 1
ATOM 1354 C CA . LEU A 1 169 ? 23.307 -5.669 -15.941 1.00 57.53 169 LEU A CA 1
ATOM 1355 C C . LEU A 1 169 ? 23.790 -6.612 -14.826 1.00 57.53 169 LEU A C 1
ATOM 1357 O O . LEU A 1 169 ? 24.303 -6.141 -13.809 1.00 57.53 169 LEU A O 1
ATOM 1361 N N . ASP A 1 170 ? 23.661 -7.924 -15.014 1.00 56.25 170 ASP A N 1
ATOM 1362 C CA . ASP A 1 170 ? 24.387 -8.896 -14.207 1.00 56.25 170 ASP A CA 1
ATOM 1363 C C . ASP A 1 170 ? 25.864 -8.829 -14.626 1.00 56.25 170 ASP A C 1
ATOM 1365 O O . ASP A 1 170 ? 26.224 -9.202 -15.742 1.00 56.25 170 ASP A O 1
ATOM 1369 N N . GLY A 1 171 ? 26.705 -8.261 -13.753 1.00 49.66 171 GLY A N 1
ATOM 1370 C CA . GLY A 1 171 ? 28.139 -8.047 -13.986 1.00 49.66 171 GLY A CA 1
ATOM 1371 C C . GLY A 1 171 ? 28.912 -9.312 -14.408 1.00 49.66 171 GLY A C 1
ATOM 1372 O O . GLY A 1 171 ? 28.368 -10.418 -14.396 1.00 49.66 171 GLY A O 1
ATOM 1373 N N . PRO A 1 172 ? 30.196 -9.180 -14.796 1.00 45.97 172 PRO A N 1
ATOM 1374 C CA . PRO A 1 172 ? 30.962 -10.303 -15.330 1.00 45.97 172 PRO A CA 1
ATOM 1375 C C . PRO A 1 172 ? 31.053 -11.449 -14.306 1.00 45.97 172 PRO A C 1
ATOM 1377 O O . PRO A 1 172 ? 31.363 -11.214 -13.139 1.00 45.97 172 PRO A O 1
ATOM 1380 N N . LYS A 1 173 ? 30.749 -12.667 -14.776 1.00 42.94 173 LYS A N 1
ATOM 1381 C CA . LYS A 1 173 ? 30.917 -13.939 -14.054 1.00 42.94 173 LYS A CA 1
ATOM 1382 C C . LYS A 1 173 ? 32.381 -14.309 -13.868 1.00 42.94 173 LYS A C 1
ATOM 1384 O O . LYS A 1 173 ? 33.164 -14.054 -14.811 1.00 42.94 173 LYS A O 1
#

Sequence (173 aa):
MLHELEPVTLQVLHELVSLVHEHVKVSDRFQPAQYTSVNDSDSGVKVENKKVVTANLFHLEDDQVAKILCTLESSVLQHVFLNMARNFPRTLEALILHMLSPVGAEVLTRKFDEMDQQLSEEDRNKFYQVFYGAFDDQFTAMDAILNGKESFALRAFKNVLDKYIGVNLDGPK

pLDDT: mean 78.55, std 21.96, range [30.05, 97.5]

Secondary structure (DSSP, 8-state):
--TTS-HHHHHHHHHHHHHHHHHHHHHHHTS------------------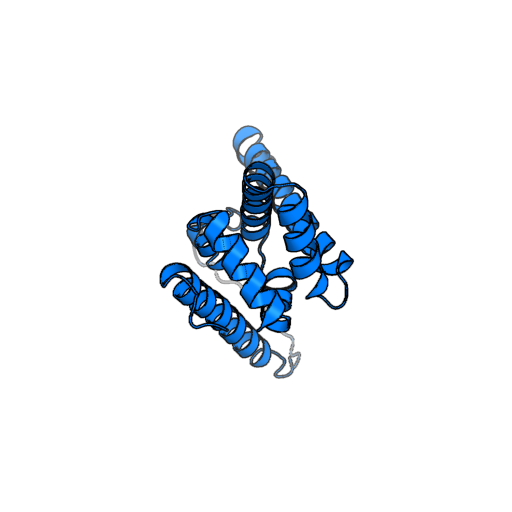-----TT---GGG-HHHHHHHHS-HHHHHHHHHHHHHH-HHHHHHIIIII--HHHHHHHHHHHHHHHHHS-HHHHHHHHHHHHTTSS-HHHHHHHHHHHHHHHHHHHHHHHHHHHH----S---